Protein AF-A0AA35RTF2-F1 (afdb_monomer_lite)

Sequence (142 aa):
MVVLLLAVLAVVCRCLLIWLGSGDWLAKRVEISTPVNSWTRVQEGIALVSSNYSPYSGDVFHEQALVLTVFQWLTSLGEWAVGAFFISVDVVIAVCLAGIADLHMKDQVRLYYHMDCELHPPLTKLSVEETDQGEEELWKRK

Secondary structure (DSSP, 8-state):
-HHHHHHHHHHHHHHHHHHTTHHHHHHT-TTTS-TTT-HHHHHHHHHHHHTT--TTSSTT--S-HHHHHHHHHHHHT-HHHHHHHHHHHHHHHHHHHHHHHHHHHHHHHHHHHHHHHHHS--HHHHHHHHHHHHHHHHHHT-

Structure (mmCIF, N/CA/C/O backbone):
data_AF-A0AA35RTF2-F1
#
_entry.id   AF-A0AA35RTF2-F1
#
loop_
_atom_site.group_PDB
_atom_site.id
_atom_site.type_symbol
_atom_site.label_atom_id
_atom_site.label_alt_id
_atom_site.label_comp_id
_atom_site.label_asym_id
_atom_site.label_entity_id
_atom_site.label_seq_id
_atom_site.pdbx_PDB_ins_code
_atom_site.Cartn_x
_atom_site.Cartn_y
_atom_site.Cartn_z
_atom_site.occupancy
_atom_site.B_iso_or_equiv
_atom_site.auth_seq_id
_atom_site.auth_comp_id
_atom_site.auth_asym_id
_atom_site.auth_atom_id
_atom_site.pdbx_PDB_model_num
ATOM 1 N N . MET A 1 1 ? 17.149 -2.656 -12.039 1.00 80.38 1 MET A N 1
ATOM 2 C CA . MET A 1 1 ? 18.066 -2.484 -10.887 1.00 80.38 1 MET A CA 1
ATOM 3 C C . MET A 1 1 ? 17.645 -1.325 -9.984 1.00 80.38 1 MET A C 1
ATOM 5 O O . MET A 1 1 ? 17.462 -1.559 -8.801 1.00 80.38 1 MET A O 1
ATOM 9 N N . VAL A 1 2 ? 17.405 -0.119 -10.520 1.00 87.31 2 VAL A N 1
ATOM 10 C CA . VAL A 1 2 ? 16.976 1.055 -9.724 1.00 87.31 2 VAL A CA 1
ATOM 11 C C . VAL A 1 2 ? 15.649 0.830 -8.986 1.00 87.31 2 VAL A C 1
ATOM 13 O O . VAL A 1 2 ? 15.584 1.053 -7.785 1.00 87.31 2 VAL A O 1
ATOM 16 N N . VAL A 1 3 ? 14.621 0.303 -9.663 1.00 85.94 3 VAL A N 1
ATOM 17 C CA . VAL A 1 3 ? 13.304 0.033 -9.045 1.00 85.94 3 VAL A CA 1
ATOM 18 C C . VAL A 1 3 ? 13.410 -0.921 -7.851 1.00 85.94 3 VAL A C 1
ATOM 20 O O . VAL A 1 3 ? 12.802 -0.681 -6.817 1.00 85.94 3 VAL A O 1
ATOM 23 N N . LEU A 1 4 ? 14.238 -1.965 -7.958 1.00 87.56 4 LEU A N 1
ATOM 24 C CA . LEU A 1 4 ? 14.464 -2.912 -6.861 1.00 87.56 4 LEU A CA 1
ATOM 25 C C . LEU A 1 4 ? 15.159 -2.245 -5.669 1.00 87.56 4 LEU A C 1
ATOM 27 O O . LEU A 1 4 ? 14.787 -2.502 -4.530 1.00 87.56 4 LEU A O 1
ATOM 31 N N . LEU A 1 5 ? 16.130 -1.364 -5.922 1.00 90.94 5 LEU A N 1
ATOM 32 C CA . LEU A 1 5 ? 16.814 -0.618 -4.865 1.00 90.94 5 LEU A CA 1
ATOM 33 C C . LEU A 1 5 ? 15.859 0.344 -4.142 1.00 90.94 5 LEU A C 1
ATOM 35 O O . LEU A 1 5 ? 15.877 0.407 -2.915 1.00 90.94 5 LEU A O 1
ATOM 39 N N . LEU A 1 6 ? 14.990 1.038 -4.882 1.00 91.25 6 LEU A N 1
ATOM 40 C CA . LEU A 1 6 ? 13.958 1.902 -4.300 1.00 91.25 6 LEU A CA 1
ATOM 41 C C . LEU A 1 6 ? 12.920 1.100 -3.509 1.00 91.25 6 LEU A C 1
ATOM 43 O O . LEU A 1 6 ? 12.535 1.520 -2.422 1.00 91.25 6 LEU A O 1
ATOM 47 N N . ALA A 1 7 ? 12.511 -0.067 -4.011 1.00 90.62 7 ALA A N 1
ATOM 48 C CA . ALA A 1 7 ? 11.595 -0.953 -3.300 1.00 90.62 7 ALA A CA 1
ATOM 49 C C . ALA A 1 7 ? 12.207 -1.452 -1.982 1.00 90.62 7 ALA A C 1
ATOM 51 O O . ALA A 1 7 ? 11.557 -1.390 -0.943 1.00 90.62 7 ALA A O 1
ATOM 52 N N . VAL A 1 8 ? 13.477 -1.874 -1.992 1.00 93.19 8 VAL A N 1
ATOM 53 C CA . VAL A 1 8 ? 14.192 -2.284 -0.771 1.00 93.19 8 VAL A CA 1
ATOM 54 C C . VAL A 1 8 ? 14.289 -1.121 0.214 1.00 93.19 8 VAL A C 1
ATOM 56 O O . VAL A 1 8 ? 13.985 -1.298 1.392 1.00 93.19 8 VAL A O 1
ATOM 59 N N . LEU A 1 9 ? 14.655 0.074 -0.255 1.00 94.38 9 LEU A N 1
ATOM 60 C CA . LEU A 1 9 ? 14.711 1.269 0.586 1.00 94.38 9 LEU A CA 1
ATOM 61 C C . LEU A 1 9 ? 13.344 1.578 1.216 1.00 94.38 9 LEU A C 1
ATOM 63 O O . LEU A 1 9 ? 13.272 1.819 2.418 1.00 94.38 9 LEU A O 1
ATOM 67 N N . ALA A 1 10 ? 12.262 1.516 0.437 1.00 91.56 10 ALA A N 1
ATOM 68 C CA . ALA A 1 10 ? 10.905 1.749 0.923 1.00 91.56 10 ALA A CA 1
ATOM 69 C C . ALA A 1 10 ? 10.492 0.731 1.999 1.00 91.56 10 ALA A C 1
ATOM 71 O O . ALA A 1 10 ? 9.957 1.123 3.038 1.00 91.56 10 ALA A O 1
ATOM 72 N N . VAL A 1 11 ? 10.801 -0.555 1.795 1.00 94.62 11 VAL A N 1
ATOM 73 C CA . VAL A 1 11 ? 10.559 -1.616 2.787 1.00 94.62 11 VAL A CA 1
ATOM 74 C C . VAL A 1 11 ? 11.331 -1.335 4.074 1.00 94.62 11 VAL A C 1
ATOM 76 O O . VAL A 1 11 ? 10.749 -1.383 5.155 1.00 94.62 11 VAL A O 1
ATOM 79 N N . VAL A 1 12 ? 12.615 -0.979 3.979 1.00 95.31 12 VAL A N 1
ATOM 80 C CA . VAL A 1 12 ? 13.436 -0.638 5.151 1.00 95.31 12 VAL A CA 1
ATOM 81 C C . VAL A 1 12 ? 12.855 0.568 5.892 1.00 95.31 12 VAL A C 1
ATOM 83 O O . VAL A 1 12 ? 12.680 0.504 7.108 1.00 95.31 12 VAL A O 1
ATOM 86 N N . CYS A 1 13 ? 12.489 1.638 5.183 1.00 93.94 13 CYS A N 1
ATOM 87 C CA . CYS A 1 13 ? 11.848 2.808 5.781 1.00 93.94 13 CYS A CA 1
ATOM 88 C C . CYS A 1 13 ? 10.534 2.448 6.491 1.00 93.94 13 CYS A C 1
ATOM 90 O O . CYS A 1 13 ? 10.319 2.885 7.622 1.00 93.94 13 CYS A O 1
ATOM 92 N N . ARG A 1 14 ? 9.676 1.621 5.880 1.00 91.88 14 ARG A N 1
ATOM 93 C CA . ARG A 1 14 ? 8.433 1.144 6.508 1.00 91.88 14 ARG A CA 1
ATOM 94 C C . ARG A 1 14 ? 8.700 0.320 7.764 1.00 91.88 14 ARG A C 1
ATOM 96 O O . ARG A 1 14 ? 8.074 0.581 8.788 1.00 91.88 14 ARG A O 1
ATOM 103 N N . CYS A 1 15 ? 9.644 -0.617 7.717 1.00 92.69 15 CYS A N 1
ATOM 104 C CA . CYS A 1 15 ? 10.034 -1.408 8.883 1.00 92.69 15 CYS A CA 1
ATOM 105 C C . CYS A 1 15 ? 10.538 -0.520 10.030 1.00 92.69 15 CYS A C 1
ATOM 107 O O . CYS A 1 15 ? 10.141 -0.721 11.175 1.00 92.69 15 CYS A O 1
ATOM 109 N N . LEU A 1 16 ? 11.359 0.493 9.727 1.00 93.88 16 LEU A N 1
ATOM 110 C CA . LEU A 1 16 ? 11.847 1.453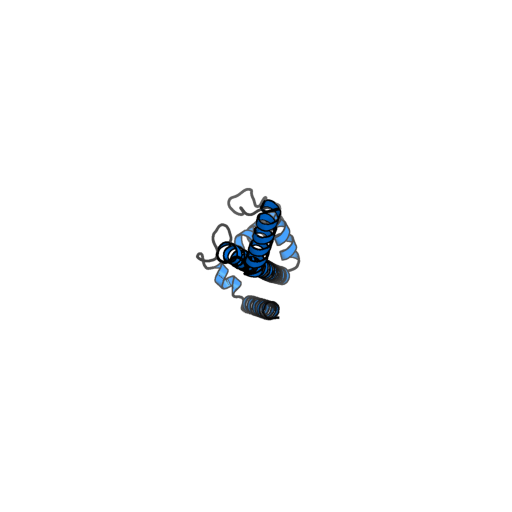 10.720 1.00 93.88 16 LEU A CA 1
ATOM 111 C C . LEU A 1 16 ? 10.706 2.262 11.348 1.00 93.88 16 LEU A C 1
ATOM 113 O O . LEU A 1 16 ? 10.673 2.424 12.564 1.00 93.88 16 LEU A O 1
ATOM 117 N N . LEU A 1 17 ? 9.748 2.736 10.547 1.00 90.94 17 LEU A N 1
ATOM 118 C CA . LEU A 1 17 ? 8.589 3.478 11.052 1.00 90.94 17 LEU A CA 1
ATOM 119 C C . LEU A 1 17 ? 7.716 2.631 11.986 1.00 90.94 17 LEU A C 1
ATOM 121 O O . LEU A 1 17 ? 7.279 3.131 13.027 1.00 90.94 17 LEU A O 1
ATOM 125 N N . ILE A 1 18 ? 7.486 1.363 11.633 1.00 89.12 18 ILE A N 1
ATOM 126 C CA . ILE A 1 18 ? 6.740 0.415 12.472 1.00 89.12 18 ILE A CA 1
ATOM 127 C C . ILE A 1 18 ? 7.494 0.173 13.780 1.00 89.12 18 ILE A C 1
ATOM 129 O O . ILE A 1 18 ? 6.902 0.266 14.852 1.00 89.12 18 ILE A O 1
ATOM 133 N N . TRP A 1 19 ? 8.805 -0.067 13.707 1.00 89.56 19 TRP A N 1
ATOM 134 C CA . TRP A 1 19 ? 9.637 -0.308 14.886 1.00 89.56 19 TRP A CA 1
ATOM 135 C C . TRP A 1 19 ? 9.672 0.887 15.849 1.00 89.56 19 TRP A C 1
ATOM 137 O O . TRP A 1 19 ? 9.671 0.706 17.062 1.00 89.56 19 TRP A O 1
ATOM 147 N N . LEU A 1 20 ? 9.634 2.112 15.319 1.00 90.94 20 LEU A N 1
ATOM 148 C CA . LEU A 1 20 ? 9.565 3.343 16.111 1.00 90.94 20 LEU A CA 1
ATOM 149 C C . LEU A 1 20 ? 8.188 3.596 16.756 1.00 90.94 20 LEU A C 1
ATOM 151 O O . LEU A 1 20 ? 8.039 4.583 17.473 1.00 90.94 20 LEU A O 1
ATOM 155 N N . GLY A 1 21 ? 7.171 2.768 16.490 1.00 86.25 21 GLY A N 1
ATOM 156 C CA . GLY A 1 21 ? 5.823 2.954 17.043 1.00 86.25 21 GLY A CA 1
ATOM 157 C C . GLY A 1 21 ? 5.116 4.209 16.520 1.00 86.25 21 GLY A C 1
ATOM 158 O O . GLY A 1 21 ? 4.209 4.740 17.158 1.00 86.25 21 GLY A O 1
ATOM 159 N N . SER A 1 22 ? 5.525 4.714 15.351 1.00 83.19 22 SER A N 1
ATOM 160 C CA . SER A 1 22 ? 4.980 5.958 14.789 1.00 83.19 22 SER A CA 1
ATOM 161 C C . SER A 1 22 ? 3.478 5.874 14.472 1.00 83.19 22 SER A C 1
ATOM 163 O O . SER A 1 22 ? 2.788 6.892 14.520 1.00 83.19 22 SER A O 1
ATOM 165 N N . GLY A 1 23 ? 2.943 4.669 14.241 1.00 84.06 23 GLY A N 1
ATOM 166 C CA . GLY A 1 23 ? 1.517 4.432 13.991 1.00 84.06 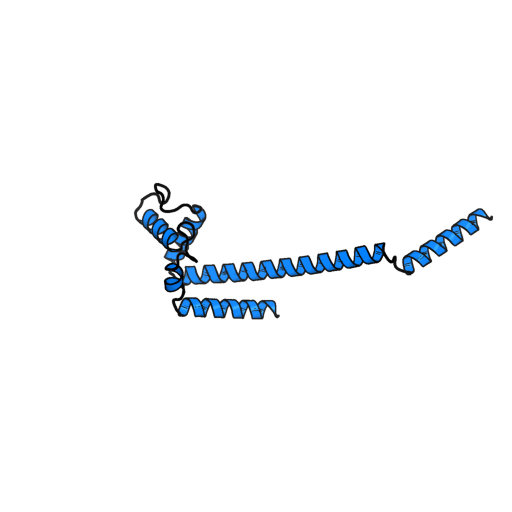23 GLY A CA 1
ATOM 167 C C . GLY A 1 23 ? 0.599 4.981 15.088 1.00 84.06 23 GLY A C 1
ATOM 168 O O . GLY A 1 23 ? -0.349 5.700 14.778 1.00 84.06 23 GLY A O 1
ATOM 169 N N . ASP A 1 24 ? 0.923 4.749 16.361 1.00 84.75 24 ASP A N 1
ATOM 170 C CA . ASP A 1 24 ? 0.106 5.205 17.497 1.00 84.75 24 ASP A CA 1
ATOM 171 C C . ASP A 1 24 ? 0.075 6.728 17.631 1.00 84.75 24 ASP A C 1
ATOM 173 O O . ASP A 1 24 ? -0.907 7.317 18.096 1.00 84.75 24 ASP A O 1
ATOM 177 N N . TRP A 1 25 ? 1.167 7.385 17.239 1.00 85.56 25 TRP A N 1
ATOM 178 C CA . TRP A 1 25 ? 1.241 8.839 17.227 1.00 85.56 25 TRP A CA 1
ATOM 179 C C . TRP A 1 25 ? 0.423 9.424 16.071 1.00 85.56 25 TRP A C 1
ATOM 181 O O . TRP A 1 25 ? -0.322 10.384 16.281 1.00 85.56 25 TRP A O 1
ATOM 191 N N . LEU A 1 26 ? 0.509 8.824 14.876 1.00 84.44 26 LEU A N 1
ATOM 192 C CA . LEU A 1 26 ? -0.260 9.246 13.701 1.00 84.44 26 LEU A CA 1
ATOM 193 C C . LEU A 1 26 ? -1.766 9.012 13.888 1.00 84.44 26 LEU A C 1
ATOM 195 O O . LEU A 1 26 ? -2.562 9.872 13.519 1.00 84.44 26 LEU A O 1
ATOM 199 N N . ALA A 1 27 ? -2.165 7.899 14.509 1.00 85.06 27 ALA A N 1
ATOM 200 C CA . ALA A 1 27 ? -3.571 7.540 14.711 1.00 85.06 27 ALA A CA 1
ATOM 201 C C . ALA A 1 27 ? -4.351 8.572 15.546 1.00 85.06 27 ALA A C 1
ATOM 203 O O . ALA A 1 27 ? -5.558 8.725 15.375 1.00 85.06 27 ALA A O 1
ATOM 204 N N . LYS A 1 28 ? -3.660 9.322 16.415 1.00 85.75 28 LYS A N 1
ATOM 205 C CA . LYS A 1 28 ? -4.248 10.374 17.265 1.00 85.75 28 LYS A CA 1
ATOM 206 C C . LYS A 1 28 ? -4.460 11.703 16.531 1.00 85.75 28 LYS A C 1
ATOM 208 O O . LYS A 1 28 ? -5.021 12.634 17.109 1.00 85.75 28 LYS A O 1
ATOM 213 N N . ARG A 1 29 ? -3.985 11.839 15.288 1.00 87.31 29 ARG A N 1
ATOM 214 C CA . ARG A 1 29 ? -4.114 13.065 14.490 1.00 87.31 29 ARG A CA 1
ATOM 215 C C . ARG A 1 29 ? -5.327 12.974 13.574 1.00 87.31 29 ARG A C 1
ATOM 217 O O . ARG A 1 29 ? -5.336 12.196 12.627 1.00 87.31 29 ARG A O 1
ATOM 224 N N . VAL A 1 30 ? -6.311 13.836 13.819 1.00 83.62 30 VAL A N 1
ATOM 225 C CA . VAL A 1 30 ? -7.550 13.923 13.022 1.00 83.62 30 VAL A CA 1
ATOM 226 C C . VAL A 1 30 ? -7.315 14.326 11.561 1.00 83.62 30 VAL A C 1
ATOM 228 O O . VAL A 1 30 ? -8.144 14.038 10.708 1.00 83.62 30 VAL A O 1
ATOM 231 N N . GLU A 1 31 ? -6.174 14.956 11.260 1.00 86.38 31 GLU A N 1
ATOM 232 C CA . GLU A 1 31 ? -5.747 15.296 9.892 1.00 86.38 31 GLU A CA 1
ATOM 233 C C . GLU A 1 31 ? -5.402 14.056 9.053 1.00 86.38 31 GLU A C 1
ATOM 235 O O . GLU A 1 31 ? -5.484 14.093 7.829 1.00 86.38 31 GLU A O 1
ATOM 240 N N . ILE A 1 32 ? -5.003 12.965 9.712 1.00 79.62 32 ILE A N 1
ATOM 241 C CA . ILE A 1 32 ? -4.517 11.735 9.072 1.00 79.62 32 ILE A CA 1
ATOM 242 C C . ILE A 1 32 ? -5.538 10.605 9.250 1.00 79.62 32 ILE A C 1
ATOM 244 O O . ILE A 1 32 ? -5.771 9.814 8.340 1.00 79.62 32 ILE A O 1
ATOM 248 N N . SER A 1 33 ? -6.162 10.539 10.425 1.00 82.12 33 SER A N 1
ATOM 249 C CA . SER A 1 33 ? -7.124 9.517 10.817 1.00 82.12 33 SER A CA 1
ATOM 250 C C . SER A 1 33 ? -8.519 10.136 10.874 1.00 82.12 33 SER A C 1
ATOM 252 O O . SER A 1 33 ? -8.886 10.793 11.850 1.00 82.12 33 SER A O 1
ATOM 254 N N . THR A 1 34 ? -9.288 9.974 9.797 1.00 81.56 34 THR A N 1
ATOM 255 C CA . THR A 1 34 ? -10.669 10.465 9.739 1.00 81.56 34 THR A CA 1
ATOM 256 C C . THR A 1 34 ? -11.632 9.457 10.371 1.00 81.56 34 THR A C 1
ATOM 258 O O . THR A 1 34 ? -11.320 8.266 10.443 1.00 81.56 34 THR A O 1
ATOM 261 N N . PRO A 1 35 ? -12.840 9.887 10.787 1.00 70.25 35 PRO A N 1
ATOM 262 C CA . PRO A 1 35 ? -13.834 8.983 11.368 1.00 70.25 35 PRO A CA 1
ATOM 263 C C . PRO A 1 35 ? -14.206 7.792 10.480 1.00 70.25 35 PRO A C 1
ATOM 265 O O . PRO A 1 35 ? -14.665 6.787 11.013 1.00 70.25 35 PRO A O 1
ATOM 268 N N . VAL A 1 36 ? -14.004 7.911 9.163 1.00 73.81 36 VAL A N 1
ATOM 269 C CA . VAL A 1 36 ? -14.359 6.891 8.168 1.00 73.81 36 VAL A CA 1
ATOM 270 C C . VAL A 1 36 ? -13.201 5.920 7.917 1.00 73.81 36 VAL A C 1
ATOM 272 O O . VAL A 1 36 ? -13.422 4.721 7.941 1.00 73.81 36 VAL A O 1
ATOM 275 N N . ASN A 1 37 ? -11.961 6.411 7.782 1.00 79.62 37 ASN A N 1
ATOM 276 C CA . ASN A 1 37 ? -10.809 5.599 7.346 1.00 79.62 37 ASN A CA 1
ATOM 277 C C . ASN A 1 37 ? -9.789 5.293 8.471 1.00 79.62 37 ASN A C 1
ATOM 279 O O . ASN A 1 37 ? -8.617 5.015 8.216 1.00 79.62 37 ASN A O 1
ATOM 283 N N . SER A 1 38 ? -10.178 5.417 9.741 1.00 86.25 38 SER A N 1
ATOM 284 C CA . SER A 1 38 ? -9.247 5.193 10.857 1.00 86.25 38 SER A CA 1
ATOM 285 C C . SER A 1 38 ? -9.019 3.708 11.155 1.00 86.25 38 SER A C 1
ATOM 287 O O . SER A 1 38 ? -9.950 2.903 11.172 1.00 86.25 38 SER A O 1
ATOM 289 N N . TRP A 1 39 ? -7.779 3.350 11.502 1.00 86.69 39 TRP A N 1
ATOM 290 C CA . TRP A 1 39 ? -7.438 1.996 11.963 1.00 86.69 39 TRP A CA 1
ATOM 291 C C . TRP A 1 39 ? -8.232 1.582 13.214 1.00 86.69 39 TRP A C 1
ATOM 293 O O . TRP A 1 39 ? -8.642 0.431 13.347 1.00 86.69 39 TRP A O 1
ATOM 303 N N . THR A 1 40 ? -8.525 2.538 14.098 1.00 87.06 40 THR A N 1
ATOM 304 C CA . THR A 1 40 ? -9.334 2.317 15.304 1.00 87.06 40 THR A CA 1
ATOM 305 C C . THR A 1 40 ? -10.728 1.788 14.972 1.00 87.06 40 THR A C 1
ATOM 307 O O . THR A 1 40 ? -11.202 0.884 15.649 1.00 87.06 40 THR A O 1
ATOM 310 N N . ARG A 1 41 ? -11.358 2.257 13.888 1.00 88.25 41 ARG A N 1
ATOM 311 C CA . ARG A 1 41 ? -12.681 1.767 13.461 1.00 88.25 41 ARG A CA 1
ATOM 312 C C . ARG A 1 41 ? -12.633 0.318 12.994 1.00 88.25 41 ARG A C 1
ATOM 314 O O . ARG A 1 41 ? -13.544 -0.446 13.293 1.00 88.25 41 ARG A O 1
ATOM 321 N N . VAL A 1 42 ? -11.555 -0.088 12.321 1.00 89.31 42 VAL A N 1
ATOM 322 C CA . VAL A 1 42 ? -11.327 -1.497 11.958 1.00 89.31 42 VAL A CA 1
ATOM 323 C C . VAL A 1 42 ? -11.192 -2.355 13.218 1.00 89.31 42 VAL A C 1
ATOM 325 O O . VAL A 1 42 ? -11.826 -3.404 13.310 1.00 89.31 42 VAL A O 1
ATOM 328 N N . GLN A 1 43 ? -10.433 -1.897 14.218 1.00 89.69 43 GLN A N 1
ATOM 329 C CA . GLN A 1 43 ? -10.293 -2.605 15.496 1.00 89.69 43 GLN A CA 1
ATOM 330 C C . GLN A 1 43 ? -11.622 -2.700 16.263 1.00 89.69 43 GLN A C 1
ATOM 332 O O . GLN A 1 43 ? -11.956 -3.770 16.770 1.00 89.69 43 GLN A O 1
ATOM 337 N N . GLU A 1 44 ? -12.406 -1.621 16.306 1.00 89.31 44 GLU A N 1
ATOM 338 C CA . GLU A 1 44 ? -13.751 -1.601 16.894 1.00 89.31 44 GLU A CA 1
ATOM 339 C C . GLU A 1 44 ? -14.701 -2.561 16.162 1.00 89.31 44 GLU A C 1
ATOM 341 O O . GLU A 1 44 ? -15.397 -3.350 16.801 1.00 89.31 44 GLU A O 1
ATOM 346 N N . GLY A 1 45 ? -14.687 -2.557 14.826 1.00 90.50 45 GLY A N 1
ATOM 347 C CA . GLY A 1 45 ? -15.474 -3.475 14.007 1.00 90.50 45 GLY A CA 1
ATOM 348 C C . GLY A 1 45 ? -15.134 -4.939 14.292 1.00 90.50 45 GLY A C 1
ATOM 349 O O . GLY A 1 45 ? -16.036 -5.750 14.501 1.00 90.50 45 GLY A O 1
ATOM 350 N N . ILE A 1 46 ? -13.843 -5.278 14.380 1.00 90.81 46 ILE A N 1
ATOM 351 C CA . ILE A 1 46 ? -13.380 -6.632 14.731 1.00 90.81 46 ILE A CA 1
ATOM 352 C C . ILE A 1 46 ? -13.831 -7.015 16.150 1.00 90.81 46 ILE A C 1
ATOM 354 O O . ILE A 1 46 ? -14.275 -8.144 16.364 1.00 90.81 46 ILE A O 1
ATOM 358 N N . ALA A 1 47 ? -13.765 -6.085 17.108 1.00 90.62 47 ALA A N 1
ATOM 359 C CA . ALA A 1 47 ? -14.217 -6.306 18.482 1.00 90.62 47 ALA A CA 1
ATOM 360 C C . ALA A 1 47 ? -15.737 -6.547 18.583 1.00 90.62 47 ALA A C 1
ATOM 362 O O . ALA A 1 47 ? -16.194 -7.329 19.421 1.00 90.62 47 ALA A O 1
ATOM 363 N N . LEU A 1 48 ? -16.534 -5.917 17.714 1.00 91.31 48 LEU A N 1
ATOM 364 C CA . LEU A 1 48 ? -17.973 -6.174 17.627 1.00 91.31 48 LEU A CA 1
ATOM 365 C C . LEU A 1 48 ? -18.262 -7.562 17.051 1.00 91.31 48 LEU A C 1
ATOM 367 O O . LEU A 1 48 ? -19.056 -8.298 17.643 1.00 91.31 48 LEU A O 1
ATOM 371 N N . VAL A 1 49 ? -17.567 -7.955 15.973 1.00 90.62 49 VAL A N 1
ATOM 372 C CA . VAL A 1 49 ? -17.684 -9.313 15.408 1.00 90.62 49 VAL A CA 1
ATOM 373 C C . VAL A 1 49 ? -17.329 -10.366 16.453 1.00 90.62 49 VAL A C 1
ATOM 375 O O . VAL A 1 49 ? -18.061 -11.342 16.612 1.00 90.62 49 VAL A O 1
ATOM 378 N N . SER A 1 50 ? -16.230 -10.181 17.192 1.00 88.94 50 SER A N 1
ATOM 379 C CA . SER A 1 50 ? -15.803 -11.144 18.215 1.00 88.94 50 SER A CA 1
ATOM 380 C C . SER A 1 50 ? -16.780 -11.242 19.390 1.00 88.94 50 SER A C 1
ATOM 382 O O . SER A 1 50 ? -16.892 -12.298 20.009 1.00 88.94 50 SER A O 1
ATOM 384 N N . SER A 1 51 ? -17.539 -10.178 19.648 1.00 90.50 51 SER A N 1
ATOM 385 C CA . SER A 1 51 ? -18.597 -10.128 20.660 1.00 90.50 51 SER A CA 1
ATOM 386 C C . SER A 1 51 ? -19.965 -10.593 20.137 1.00 90.50 51 SER A C 1
ATOM 388 O O . SER A 1 51 ? -20.963 -10.470 20.845 1.00 90.50 51 SER A O 1
ATOM 390 N N . ASN A 1 52 ? -20.025 -11.141 18.917 1.00 89.31 52 ASN A N 1
ATOM 391 C CA . ASN A 1 52 ? -21.239 -11.622 18.252 1.00 89.31 52 ASN A CA 1
ATOM 392 C C . ASN A 1 52 ? -22.300 -10.527 18.004 1.00 89.31 52 ASN A C 1
ATOM 394 O O . ASN A 1 52 ? -23.495 -10.813 17.898 1.00 89.31 52 ASN A O 1
ATOM 398 N N . TYR A 1 53 ? -21.858 -9.270 17.901 1.00 90.06 53 TYR A N 1
ATOM 399 C CA . TYR A 1 53 ? -22.679 -8.140 17.478 1.00 90.06 53 TYR A CA 1
ATOM 400 C C . TYR A 1 53 ? -22.394 -7.799 16.016 1.00 90.06 53 TYR A C 1
ATOM 402 O O . TYR A 1 53 ? -21.287 -7.981 15.513 1.00 90.06 53 TYR A O 1
ATOM 410 N N . SER A 1 54 ? -23.400 -7.270 15.323 1.00 87.62 54 SER A N 1
ATOM 411 C CA . SER A 1 54 ? -23.231 -6.803 13.948 1.00 87.62 54 SER A CA 1
ATOM 412 C C . SER A 1 54 ? -22.431 -5.488 13.923 1.00 87.62 54 SER A C 1
ATOM 414 O O . SER A 1 54 ? -22.904 -4.492 14.478 1.00 87.62 54 SER A O 1
ATOM 416 N N . PRO A 1 55 ? -21.271 -5.435 13.239 1.00 86.25 55 PRO A N 1
ATOM 417 C CA . PRO A 1 55 ? -20.456 -4.217 13.103 1.00 86.25 55 PRO A CA 1
ATOM 418 C C . PRO A 1 55 ? -21.167 -3.102 12.332 1.00 86.25 55 PRO A C 1
ATOM 420 O O . PRO A 1 55 ? -20.860 -1.928 12.507 1.00 86.25 55 PRO A O 1
ATOM 423 N N . TYR A 1 56 ? -22.128 -3.491 11.491 1.00 86.75 56 TYR A N 1
ATOM 424 C CA . TYR A 1 56 ? -22.881 -2.625 10.584 1.00 86.75 56 TYR A CA 1
ATOM 425 C C . TYR A 1 56 ? -24.205 -2.139 11.167 1.00 86.75 56 TYR A C 1
ATOM 427 O O . TYR A 1 56 ? -24.889 -1.317 10.566 1.00 86.75 56 TYR A O 1
ATOM 435 N N . SER A 1 57 ? -24.613 -2.669 12.321 1.00 80.12 57 SER A N 1
ATOM 436 C CA . SER A 1 57 ? -25.894 -2.318 12.943 1.00 80.12 57 SER A CA 1
ATOM 437 C C . SER A 1 57 ? -25.861 -0.980 13.697 1.00 80.12 57 SER A C 1
ATOM 439 O O . SER A 1 57 ? -26.829 -0.646 14.374 1.00 80.12 57 SER A O 1
ATOM 441 N N . GLY A 1 58 ? -24.785 -0.201 13.556 1.00 75.00 58 GLY A N 1
ATOM 442 C CA . GLY A 1 58 ? -24.635 1.156 14.080 1.00 75.00 58 GLY A CA 1
ATOM 443 C C . GLY A 1 58 ? -23.680 1.992 13.219 1.00 75.00 58 GLY A C 1
ATOM 444 O O . GLY A 1 58 ? -23.167 1.516 12.214 1.00 75.00 58 GLY A O 1
ATOM 445 N N . ASP A 1 59 ? -23.400 3.228 13.635 1.00 76.69 59 ASP A N 1
ATOM 446 C CA . ASP A 1 59 ? -22.513 4.180 12.931 1.00 76.69 59 ASP A CA 1
ATOM 447 C C . ASP A 1 59 ? -21.007 3.901 13.161 1.00 76.69 59 ASP A C 1
ATOM 449 O O . ASP A 1 59 ? -20.169 4.797 13.103 1.00 76.69 59 ASP A O 1
ATOM 453 N N . VAL A 1 60 ? -20.658 2.658 13.514 1.00 77.81 60 VAL A N 1
ATOM 454 C CA . VAL A 1 60 ? -19.313 2.286 13.988 1.00 77.81 60 VAL A CA 1
ATOM 455 C C . VAL A 1 60 ? -18.406 1.841 12.844 1.00 77.81 60 VAL A C 1
ATOM 457 O O . VAL A 1 60 ? -17.224 2.173 12.849 1.00 77.81 60 VAL A O 1
ATOM 460 N N . PHE A 1 61 ? -18.925 1.103 11.860 1.00 82.25 61 PHE A N 1
ATOM 461 C CA . PHE A 1 61 ? -18.113 0.569 10.768 1.00 82.25 61 PHE A CA 1
ATOM 462 C C . PHE A 1 61 ? -18.847 0.651 9.427 1.00 82.25 61 PHE A C 1
ATOM 464 O O . PHE A 1 61 ? -19.887 0.023 9.242 1.00 82.25 61 PHE A O 1
ATOM 471 N N . HIS A 1 62 ? -18.273 1.404 8.483 1.00 84.50 62 HIS A N 1
ATOM 472 C CA . HIS A 1 62 ? -18.857 1.668 7.155 1.00 84.50 62 HIS A CA 1
ATOM 473 C C . HIS A 1 62 ? -18.022 1.131 5.988 1.00 84.50 62 HIS A C 1
ATOM 475 O O . HIS A 1 62 ? -18.374 1.338 4.829 1.00 84.50 62 HIS A O 1
ATOM 481 N N . GLU A 1 63 ? -16.923 0.433 6.275 1.00 84.81 63 GLU A N 1
ATOM 482 C CA . GLU A 1 63 ? -16.061 -0.151 5.246 1.00 84.81 63 GLU A CA 1
ATOM 483 C C . GLU A 1 63 ? -16.587 -1.518 4.769 1.00 84.81 63 GLU A C 1
ATOM 485 O O . GLU A 1 63 ? -17.447 -2.155 5.392 1.00 84.81 63 GLU A O 1
ATOM 490 N N . GLN A 1 64 ? -16.071 -2.001 3.639 1.00 89.00 64 GLN A N 1
ATOM 491 C CA . GLN A 1 64 ? -16.575 -3.212 2.986 1.00 89.00 64 GLN A CA 1
ATOM 492 C C . GLN A 1 64 ? -16.389 -4.463 3.865 1.00 89.00 64 GLN A C 1
ATOM 494 O O . GLN A 1 64 ? -15.337 -4.677 4.465 1.00 89.00 64 GLN A O 1
ATOM 499 N N . ALA A 1 65 ? -17.377 -5.364 3.865 1.00 87.25 65 ALA A N 1
ATOM 500 C CA . ALA A 1 65 ? -17.350 -6.598 4.668 1.00 87.25 65 ALA A CA 1
ATOM 501 C C . ALA A 1 65 ? -16.136 -7.494 4.400 1.00 87.25 65 ALA A C 1
ATOM 503 O O . ALA A 1 65 ? -15.588 -8.088 5.326 1.00 87.25 65 ALA A O 1
ATOM 504 N N . LEU A 1 66 ? -15.659 -7.531 3.153 1.00 89.00 66 LEU A N 1
ATOM 505 C CA . LEU A 1 66 ? -14.444 -8.262 2.789 1.00 89.00 66 LEU A CA 1
ATOM 506 C C . LEU A 1 66 ? -13.206 -7.730 3.517 1.00 89.00 66 LEU A C 1
ATOM 508 O O . LEU A 1 66 ? -12.386 -8.519 3.981 1.00 89.00 66 LEU A O 1
ATOM 512 N N . VAL A 1 67 ? -13.090 -6.407 3.647 1.00 88.56 67 VAL A N 1
ATOM 513 C CA . VAL A 1 67 ? -11.975 -5.756 4.344 1.00 88.56 67 VAL A CA 1
ATOM 514 C C . VAL A 1 67 ? -11.971 -6.185 5.807 1.00 88.56 67 VAL A C 1
ATOM 516 O O . VAL A 1 67 ? -10.937 -6.605 6.323 1.00 88.56 67 VAL A O 1
ATOM 519 N N . LEU A 1 68 ? -13.142 -6.188 6.448 1.00 90.06 68 LEU A N 1
ATOM 520 C CA . LEU A 1 68 ? -13.280 -6.625 7.833 1.00 90.06 68 LEU A CA 1
ATOM 521 C C . LEU A 1 68 ? -12.880 -8.094 8.024 1.00 90.06 68 LEU A C 1
ATOM 523 O O . LEU A 1 68 ? -12.127 -8.401 8.942 1.00 90.06 68 LEU A O 1
ATOM 527 N N . THR A 1 69 ? -13.329 -8.996 7.145 1.00 90.69 69 THR A N 1
ATOM 528 C CA . THR A 1 69 ? -12.967 -10.423 7.224 1.00 90.69 69 THR A CA 1
ATOM 529 C C . THR A 1 69 ? -11.463 -10.641 7.049 1.00 90.69 69 THR A C 1
ATOM 531 O O . THR A 1 69 ? -10.856 -11.405 7.800 1.00 90.69 69 THR A O 1
ATOM 534 N N . VAL A 1 70 ? -10.840 -9.946 6.092 1.00 92.19 70 VAL A N 1
ATOM 535 C CA . VAL A 1 70 ? -9.393 -10.033 5.855 1.00 92.19 70 VAL A CA 1
ATOM 536 C C . VAL A 1 70 ? -8.620 -9.527 7.068 1.00 92.19 70 VAL A C 1
ATOM 538 O O . VAL A 1 70 ? -7.728 -10.224 7.545 1.00 92.19 70 VAL A O 1
ATOM 541 N N . PHE A 1 71 ? -8.968 -8.357 7.609 1.00 92.06 71 PHE A N 1
ATOM 542 C CA . PHE A 1 71 ? -8.265 -7.807 8.768 1.00 92.06 71 PHE A CA 1
ATOM 543 C C . PHE A 1 71 ? -8.553 -8.571 10.061 1.00 92.06 71 PHE A C 1
ATOM 545 O O . PHE A 1 71 ? -7.657 -8.683 10.893 1.00 92.06 71 PHE A O 1
ATOM 552 N N . GLN A 1 72 ? -9.732 -9.167 10.230 1.00 92.44 72 GLN A N 1
ATOM 553 C CA . GLN A 1 72 ? -10.003 -10.081 11.341 1.00 92.44 72 GLN A CA 1
ATOM 554 C C . GLN A 1 72 ? -9.079 -11.303 11.284 1.00 92.44 72 GLN A C 1
ATOM 556 O O . GLN A 1 72 ? -8.470 -11.677 12.286 1.00 92.44 72 GLN A O 1
ATOM 561 N N . TRP A 1 73 ? -8.926 -11.907 10.103 1.00 92.94 73 TRP A N 1
ATOM 562 C CA . TRP A 1 73 ? -7.991 -13.013 9.919 1.00 92.94 73 TRP A CA 1
ATOM 563 C C . TRP A 1 73 ? -6.542 -12.566 10.142 1.00 92.94 73 TRP A C 1
ATOM 565 O O . TRP A 1 73 ? -5.794 -13.214 10.867 1.00 92.94 73 TRP A O 1
ATOM 575 N N . LEU A 1 74 ? -6.154 -11.418 9.598 1.00 94.25 74 LEU A N 1
ATOM 576 C CA . LEU A 1 74 ? -4.792 -10.908 9.690 1.00 94.25 74 LEU A CA 1
ATOM 577 C C . LEU A 1 74 ? -4.396 -10.527 11.123 1.00 94.25 74 LEU A C 1
ATOM 579 O O . LEU A 1 74 ? -3.304 -10.859 11.572 1.00 94.25 74 LEU A O 1
ATOM 583 N N . THR A 1 75 ? -5.302 -9.886 11.864 1.00 92.00 75 THR A N 1
ATOM 584 C CA . THR A 1 75 ? -5.097 -9.561 13.284 1.00 92.00 75 THR A CA 1
ATOM 585 C C . THR A 1 75 ? -5.020 -10.818 14.146 1.00 92.00 75 THR A C 1
ATOM 587 O O . THR A 1 75 ? -4.256 -10.828 15.109 1.00 92.00 75 THR A O 1
ATOM 590 N N . SER A 1 76 ? -5.702 -11.910 13.771 1.00 92.19 76 SER A N 1
ATOM 591 C CA . SER A 1 76 ? -5.572 -13.202 14.464 1.00 92.19 76 SER A CA 1
ATOM 592 C C . SER A 1 76 ? -4.175 -13.831 14.341 1.00 92.19 76 SER A C 1
ATOM 594 O O . SER A 1 76 ? -3.771 -14.594 15.215 1.00 92.19 76 SER A O 1
ATOM 596 N N . LEU A 1 77 ? -3.408 -13.478 13.300 1.00 92.88 77 LEU A N 1
ATOM 597 C CA . LEU A 1 77 ? -2.013 -13.906 13.117 1.00 92.88 77 LEU A CA 1
ATOM 598 C C . LEU A 1 77 ? -1.014 -13.045 13.915 1.00 92.88 77 LEU A C 1
ATOM 600 O O . LEU A 1 77 ? 0.140 -13.440 14.100 1.00 92.88 77 LEU A O 1
ATOM 604 N N . GLY A 1 78 ? -1.456 -11.881 14.400 1.00 91.56 78 GLY A N 1
ATOM 605 C CA . GLY A 1 78 ? -0.675 -10.915 15.172 1.00 91.56 78 GLY A CA 1
ATOM 606 C C . GLY A 1 78 ? -0.405 -9.603 14.427 1.00 91.56 78 GLY A C 1
ATOM 607 O O . GLY A 1 78 ? -0.515 -9.507 13.207 1.00 91.56 78 GLY A O 1
ATOM 608 N N . GLU A 1 79 ? -0.005 -8.567 15.169 1.00 87.25 79 GLU A N 1
ATOM 609 C CA . GLU A 1 79 ? 0.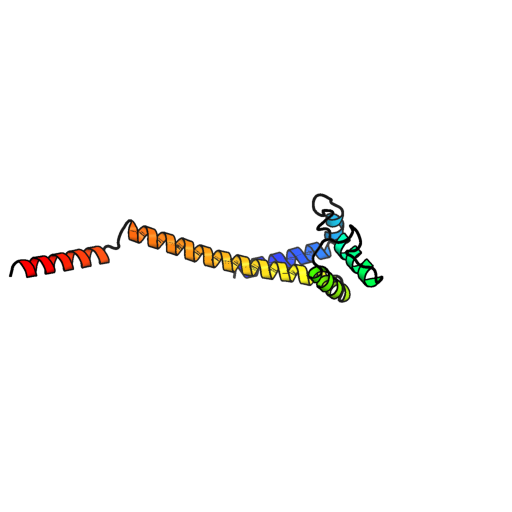227 -7.216 14.624 1.00 87.25 79 GLU A CA 1
ATOM 610 C C . GLU A 1 79 ? 1.337 -7.167 13.562 1.00 87.25 79 GLU A C 1
ATOM 612 O O . GLU A 1 79 ? 1.268 -6.394 12.605 1.00 87.25 79 GLU A O 1
ATOM 617 N N . TRP A 1 80 ? 2.338 -8.044 13.679 1.00 90.12 80 TRP A N 1
ATOM 618 C CA . TRP A 1 80 ? 3.405 -8.178 12.687 1.00 90.12 80 TRP A CA 1
ATOM 619 C C . TRP A 1 80 ? 2.861 -8.583 11.307 1.00 90.12 80 TRP A C 1
ATOM 621 O O . TRP A 1 80 ? 3.389 -8.129 10.292 1.00 90.12 80 TRP A O 1
ATOM 631 N N . ALA A 1 81 ? 1.793 -9.390 11.257 1.00 93.69 81 ALA A N 1
ATOM 632 C CA . ALA A 1 81 ? 1.173 -9.828 10.009 1.00 93.69 81 ALA A CA 1
ATOM 633 C C . ALA A 1 81 ? 0.442 -8.666 9.325 1.00 93.69 81 ALA A C 1
ATOM 635 O O . ALA A 1 81 ? 0.525 -8.514 8.107 1.00 93.69 81 ALA A O 1
ATOM 636 N N . VAL A 1 82 ? -0.194 -7.792 10.114 1.00 91.56 82 VAL A N 1
ATOM 637 C CA . VAL A 1 82 ? -0.793 -6.543 9.626 1.00 91.56 82 VAL A CA 1
ATOM 638 C C . VAL A 1 82 ? 0.273 -5.638 9.008 1.00 91.56 82 VAL A C 1
ATOM 640 O O . VAL A 1 82 ? 0.116 -5.181 7.875 1.00 91.56 82 VAL A O 1
ATOM 643 N N . GLY A 1 83 ? 1.394 -5.434 9.706 1.00 91.56 83 GLY A N 1
ATOM 644 C CA . GLY A 1 83 ? 2.526 -4.667 9.179 1.00 91.56 83 GLY A CA 1
ATOM 645 C C . GLY A 1 83 ? 3.095 -5.264 7.888 1.00 91.56 83 GLY A C 1
ATOM 646 O O . GLY A 1 83 ? 3.288 -4.548 6.905 1.00 91.56 83 GLY A O 1
ATOM 647 N N . ALA A 1 84 ? 3.303 -6.583 7.858 1.00 92.38 84 ALA A N 1
ATOM 648 C CA . ALA A 1 84 ? 3.793 -7.294 6.679 1.00 92.38 84 ALA A CA 1
ATOM 649 C C . ALA A 1 84 ? 2.839 -7.172 5.481 1.00 92.38 84 ALA A C 1
ATOM 651 O O . ALA A 1 84 ? 3.294 -6.968 4.355 1.00 92.38 84 ALA A O 1
ATOM 652 N N . PHE A 1 85 ? 1.526 -7.234 5.712 1.00 94.00 85 PHE A N 1
ATOM 653 C CA . PHE A 1 85 ? 0.520 -7.039 4.672 1.00 94.00 85 PHE A CA 1
ATOM 654 C C . PHE A 1 85 ? 0.610 -5.644 4.052 1.00 94.00 85 PHE A C 1
ATOM 656 O O . PHE A 1 85 ? 0.732 -5.544 2.832 1.00 94.00 85 PHE A O 1
ATOM 663 N N . PHE A 1 86 ? 0.646 -4.579 4.858 1.00 92.12 86 PHE A N 1
ATOM 664 C CA . PHE A 1 86 ? 0.790 -3.216 4.334 1.00 92.12 86 PHE A CA 1
ATOM 665 C C . PHE A 1 86 ? 2.077 -3.040 3.522 1.00 92.12 86 PHE A C 1
ATOM 667 O O . PHE A 1 86 ? 2.041 -2.480 2.429 1.00 92.12 86 PHE A O 1
ATOM 674 N N . ILE A 1 87 ? 3.200 -3.578 4.008 1.00 94.06 87 ILE A N 1
ATOM 675 C CA . ILE A 1 87 ? 4.473 -3.552 3.275 1.00 94.06 87 ILE A CA 1
ATOM 676 C C . ILE A 1 87 ? 4.352 -4.305 1.943 1.00 94.06 87 ILE A C 1
ATOM 678 O O . ILE A 1 87 ? 4.832 -3.826 0.917 1.00 94.06 87 ILE A O 1
ATOM 682 N N . SER A 1 88 ? 3.707 -5.474 1.936 1.00 93.62 88 SER A N 1
ATOM 683 C CA . SER A 1 88 ? 3.526 -6.263 0.715 1.00 93.62 88 SER A CA 1
ATOM 684 C C . SER A 1 88 ? 2.677 -5.527 -0.322 1.00 93.62 88 SER A C 1
ATOM 686 O O . SER A 1 88 ? 3.040 -5.497 -1.497 1.00 93.62 88 SER A O 1
ATOM 688 N N . VAL A 1 89 ? 1.601 -4.867 0.117 1.00 94.00 89 VAL A N 1
ATOM 689 C CA . VAL A 1 89 ? 0.728 -4.065 -0.744 1.00 94.00 89 VAL A CA 1
ATOM 690 C C . VAL A 1 89 ? 1.495 -2.876 -1.321 1.00 94.00 89 VAL A C 1
ATOM 692 O O . VAL A 1 89 ? 1.425 -2.654 -2.527 1.00 94.00 89 VAL A O 1
ATOM 695 N N . ASP A 1 90 ? 2.299 -2.176 -0.516 1.00 92.81 90 ASP A N 1
ATOM 696 C CA . ASP A 1 90 ? 3.152 -1.078 -0.992 1.00 92.81 90 ASP A CA 1
ATOM 697 C C . ASP A 1 90 ? 4.135 -1.549 -2.083 1.00 92.81 90 ASP A C 1
ATOM 699 O O . ASP A 1 90 ? 4.309 -0.875 -3.100 1.00 92.81 90 ASP A O 1
ATOM 703 N N . VAL A 1 91 ? 4.749 -2.728 -1.920 1.00 92.69 91 VAL A N 1
ATOM 704 C CA . VAL A 1 91 ? 5.655 -3.308 -2.929 1.00 92.69 91 VAL A CA 1
ATOM 705 C C . VAL A 1 91 ? 4.903 -3.672 -4.208 1.00 92.69 91 VAL A C 1
ATOM 707 O O . VAL A 1 91 ? 5.383 -3.368 -5.301 1.00 92.69 91 VAL A O 1
ATOM 710 N N . VAL A 1 92 ? 3.723 -4.287 -4.096 1.00 94.69 92 VAL A N 1
ATOM 711 C CA . VAL A 1 92 ? 2.877 -4.604 -5.257 1.00 94.69 92 VAL A CA 1
ATOM 712 C C . VAL A 1 92 ? 2.510 -3.324 -6.007 1.00 94.69 92 VAL A C 1
ATOM 714 O O . VAL A 1 92 ? 2.695 -3.262 -7.221 1.00 94.69 92 VAL A O 1
ATOM 717 N N . ILE A 1 93 ? 2.082 -2.278 -5.294 1.00 94.31 93 ILE A N 1
ATOM 718 C CA . ILE A 1 93 ? 1.777 -0.967 -5.879 1.00 94.31 93 ILE A CA 1
ATOM 719 C C . ILE A 1 93 ? 3.007 -0.397 -6.591 1.00 94.31 93 ILE A C 1
ATOM 721 O O . ILE A 1 93 ? 2.892 0.044 -7.733 1.00 94.31 93 ILE A O 1
ATOM 725 N N . ALA A 1 94 ? 4.189 -0.445 -5.971 1.00 92.25 94 ALA A N 1
ATOM 726 C CA . ALA A 1 94 ? 5.423 0.047 -6.580 1.00 92.25 94 ALA A CA 1
ATOM 727 C C . ALA A 1 94 ? 5.763 -0.690 -7.890 1.00 92.25 94 ALA A C 1
ATOM 729 O O . ALA A 1 94 ? 6.133 -0.051 -8.876 1.00 92.25 94 ALA A O 1
ATOM 730 N N . VAL A 1 95 ? 5.597 -2.016 -7.930 1.00 92.06 95 VAL A N 1
ATOM 731 C CA . VAL A 1 95 ? 5.817 -2.827 -9.140 1.00 92.06 95 VAL A CA 1
ATOM 732 C C . VAL A 1 95 ? 4.787 -2.496 -10.220 1.00 92.06 95 VAL A C 1
ATOM 734 O O . VAL A 1 95 ? 5.159 -2.307 -11.379 1.00 92.06 95 VAL A O 1
ATOM 737 N N . CYS A 1 96 ? 3.509 -2.379 -9.855 1.00 94.69 96 CYS A N 1
ATOM 738 C CA . CYS A 1 96 ? 2.450 -1.995 -10.784 1.00 94.69 96 CYS A CA 1
ATOM 739 C C . CYS A 1 96 ? 2.707 -0.608 -11.384 1.00 94.69 96 CYS A C 1
ATOM 741 O O . CYS A 1 96 ? 2.639 -0.450 -12.601 1.00 94.69 96 CYS A O 1
ATOM 743 N N . LEU A 1 97 ? 3.057 0.379 -10.557 1.00 93.69 97 LEU A N 1
ATOM 744 C CA . LEU A 1 97 ? 3.369 1.734 -11.010 1.00 93.69 97 LEU A CA 1
ATOM 745 C C . LEU A 1 97 ? 4.601 1.770 -11.916 1.00 93.69 97 LEU A C 1
ATOM 747 O O . LEU A 1 97 ? 4.570 2.453 -12.937 1.00 93.69 97 LEU A O 1
ATOM 751 N N . ALA A 1 98 ? 5.651 1.009 -11.598 1.00 93.00 98 ALA A N 1
ATOM 752 C CA . ALA A 1 98 ? 6.818 0.889 -12.468 1.00 93.00 98 ALA A CA 1
ATOM 753 C C . ALA A 1 98 ? 6.441 0.300 -13.839 1.00 93.00 98 ALA A C 1
ATOM 755 O O . ALA A 1 98 ? 6.840 0.835 -14.871 1.00 93.00 98 ALA A O 1
ATOM 756 N N . GLY A 1 99 ? 5.610 -0.747 -13.859 1.00 93.81 99 GLY A N 1
ATOM 757 C CA . GLY A 1 99 ? 5.110 -1.334 -15.103 1.00 93.81 99 GLY A CA 1
ATOM 758 C C . GLY A 1 99 ? 4.270 -0.354 -15.926 1.00 93.81 99 GLY A C 1
ATOM 759 O O . GLY A 1 99 ? 4.459 -0.246 -17.137 1.00 93.81 99 GLY A O 1
ATOM 760 N N . ILE A 1 100 ? 3.381 0.401 -15.276 1.00 95.38 100 ILE A N 1
ATOM 761 C CA . ILE A 1 100 ? 2.560 1.428 -15.933 1.00 95.38 100 ILE A CA 1
ATOM 762 C C . ILE A 1 100 ? 3.444 2.537 -16.516 1.00 95.38 100 ILE A C 1
ATOM 764 O O . ILE A 1 100 ? 3.229 2.947 -17.655 1.00 95.38 100 ILE A O 1
ATOM 768 N N . ALA A 1 101 ? 4.455 2.997 -15.776 1.00 93.88 101 ALA A N 1
ATOM 769 C CA . ALA A 1 101 ? 5.382 4.024 -16.242 1.00 93.88 101 ALA A CA 1
ATOM 770 C C . ALA A 1 101 ? 6.179 3.566 -17.476 1.00 93.88 101 ALA A C 1
ATOM 772 O O . ALA A 1 101 ? 6.294 4.317 -18.446 1.00 93.88 101 ALA A O 1
ATOM 773 N N . ASP A 1 102 ? 6.662 2.322 -17.483 1.00 93.12 102 ASP A N 1
ATOM 774 C CA . ASP A 1 102 ? 7.392 1.752 -18.620 1.00 93.12 102 ASP A CA 1
ATOM 775 C C . ASP A 1 102 ? 6.510 1.617 -19.869 1.00 93.12 102 ASP A C 1
ATOM 777 O O . ASP A 1 102 ? 6.962 1.887 -20.986 1.00 93.12 102 ASP A O 1
ATOM 781 N N . LEU A 1 103 ? 5.252 1.200 -19.696 1.00 93.69 103 LEU A N 1
ATOM 782 C CA . LEU A 1 103 ? 4.281 1.132 -20.790 1.00 93.69 103 LEU A CA 1
ATOM 783 C C . LEU A 1 103 ? 3.984 2.527 -21.339 1.00 93.69 103 LEU A C 1
ATOM 785 O O . LEU A 1 103 ? 4.070 2.742 -22.548 1.00 93.69 103 LEU A O 1
ATOM 789 N N . HIS A 1 104 ? 3.730 3.489 -20.453 1.00 94.50 104 HIS A N 1
ATOM 790 C CA . HIS A 1 104 ? 3.451 4.864 -20.839 1.00 94.50 104 HIS A CA 1
ATOM 791 C C . HIS A 1 104 ? 4.624 5.495 -21.600 1.00 94.50 104 HIS A C 1
ATOM 793 O O . HIS A 1 104 ? 4.414 6.118 -22.637 1.00 94.50 104 HIS A O 1
ATOM 799 N N . MET A 1 105 ? 5.866 5.291 -21.150 1.00 93.25 105 MET A N 1
ATOM 800 C CA . MET A 1 105 ? 7.047 5.828 -21.830 1.00 93.25 105 MET A CA 1
ATOM 801 C C . MET A 1 105 ? 7.208 5.250 -23.243 1.00 93.25 105 MET A C 1
ATOM 803 O O . MET A 1 105 ? 7.522 5.988 -24.176 1.00 93.25 105 MET A O 1
ATOM 807 N N . LYS A 1 106 ? 6.949 3.950 -23.434 1.00 92.56 106 LYS A N 1
ATOM 808 C CA . LYS A 1 106 ? 6.987 3.315 -24.764 1.00 92.56 106 LYS A CA 1
ATOM 809 C C . LYS A 1 106 ? 5.911 3.865 -25.693 1.00 92.56 106 LYS A C 1
ATOM 811 O O . LYS A 1 106 ? 6.202 4.113 -26.862 1.00 92.56 106 LYS A O 1
ATOM 816 N N . ASP A 1 107 ? 4.703 4.069 -25.179 1.00 93.50 107 ASP A N 1
ATOM 817 C CA . ASP A 1 107 ? 3.603 4.629 -25.961 1.00 93.50 107 ASP A CA 1
ATOM 818 C C . ASP A 1 107 ? 3.867 6.092 -26.336 1.00 93.50 107 ASP A C 1
ATOM 820 O O . ASP A 1 107 ? 3.689 6.457 -27.495 1.00 93.50 107 ASP A O 1
ATOM 824 N N . GLN A 1 108 ? 4.381 6.913 -25.414 1.00 91.56 108 GLN A N 1
ATOM 825 C CA . GLN A 1 108 ? 4.770 8.300 -25.701 1.00 91.56 108 GLN A CA 1
ATOM 826 C C . GLN A 1 108 ? 5.858 8.380 -26.781 1.00 91.56 108 GLN A C 1
ATOM 828 O O . GLN A 1 108 ? 5.732 9.148 -27.733 1.00 91.56 108 GLN A O 1
ATOM 833 N N . VAL A 1 109 ? 6.899 7.548 -26.682 1.00 91.56 109 VAL A N 1
ATOM 834 C CA . VAL A 1 109 ? 7.970 7.487 -27.689 1.00 91.56 109 VAL A CA 1
ATOM 835 C C . VAL A 1 109 ? 7.427 7.016 -29.042 1.00 91.56 109 VAL A C 1
ATOM 837 O O . VAL A 1 109 ? 7.765 7.594 -30.073 1.00 91.56 109 VAL A O 1
ATOM 840 N N . ARG A 1 110 ? 6.545 6.008 -29.064 1.00 91.31 110 ARG A N 1
ATOM 841 C CA . ARG A 1 110 ? 5.892 5.539 -30.297 1.00 91.31 110 ARG A CA 1
ATOM 842 C C . ARG A 1 110 ? 5.066 6.646 -30.954 1.00 91.31 110 ARG A C 1
ATOM 844 O O . ARG A 1 110 ? 5.156 6.808 -32.167 1.00 91.31 110 ARG A O 1
ATOM 851 N N . LEU A 1 111 ? 4.283 7.391 -30.175 1.00 91.88 111 LEU A N 1
ATOM 852 C CA . LEU A 1 111 ? 3.479 8.509 -30.675 1.00 91.88 111 LEU A CA 1
ATOM 853 C C . LEU A 1 111 ? 4.357 9.632 -31.235 1.00 91.88 111 LEU A C 1
ATOM 855 O O . LEU A 1 111 ? 4.056 10.148 -32.308 1.00 91.88 111 LEU A O 1
ATOM 859 N N . TYR A 1 112 ? 5.465 9.954 -30.563 1.00 87.75 112 TYR A N 1
ATOM 860 C CA . TYR A 1 112 ? 6.444 10.921 -31.060 1.00 87.75 112 TYR A CA 1
ATOM 861 C C . TYR A 1 112 ? 6.994 10.519 -32.437 1.00 87.75 112 TYR A C 1
ATOM 863 O O . TYR A 1 112 ? 6.953 11.324 -33.364 1.00 87.75 112 TYR A O 1
ATOM 871 N N . TYR A 1 113 ? 7.420 9.263 -32.611 1.00 87.44 113 TYR A N 1
ATOM 872 C CA . TYR A 1 113 ? 7.900 8.778 -33.911 1.00 87.44 113 TYR A CA 1
ATOM 873 C C . TYR A 1 113 ? 6.811 8.737 -34.987 1.00 87.44 113 TYR A C 1
ATOM 875 O O . TYR A 1 113 ? 7.098 9.003 -36.153 1.00 87.44 113 TYR A O 1
ATOM 883 N N . HIS A 1 114 ? 5.570 8.399 -34.624 1.00 86.38 114 HIS A N 1
ATOM 884 C CA . HIS A 1 114 ? 4.465 8.372 -35.582 1.00 86.38 114 HIS A CA 1
ATOM 885 C C . HIS A 1 114 ? 4.155 9.777 -36.108 1.00 86.38 114 HIS A C 1
ATOM 887 O O . HIS A 1 114 ? 3.992 9.963 -37.310 1.00 86.38 114 HIS A O 1
ATOM 893 N N . MET A 1 115 ? 4.146 10.767 -35.213 1.00 85.81 115 MET A N 1
ATOM 894 C CA . MET A 1 115 ? 3.946 12.170 -35.566 1.00 85.81 115 MET A CA 1
ATOM 895 C C . MET A 1 115 ? 5.109 12.722 -36.408 1.00 85.81 115 MET A C 1
ATOM 897 O O . MET A 1 115 ? 4.872 13.448 -37.368 1.00 85.81 115 MET A O 1
ATOM 901 N N . ASP A 1 116 ? 6.355 12.348 -36.101 1.00 83.19 116 ASP A N 1
ATOM 902 C CA . ASP A 1 116 ? 7.529 12.756 -36.885 1.00 83.19 116 ASP A CA 1
ATOM 903 C C . ASP A 1 116 ? 7.504 12.171 -38.308 1.00 83.19 116 ASP A C 1
ATOM 905 O O . ASP A 1 116 ? 7.774 12.878 -39.270 1.00 83.19 116 ASP A O 1
ATOM 909 N N . CYS A 1 117 ? 7.070 10.916 -38.479 1.0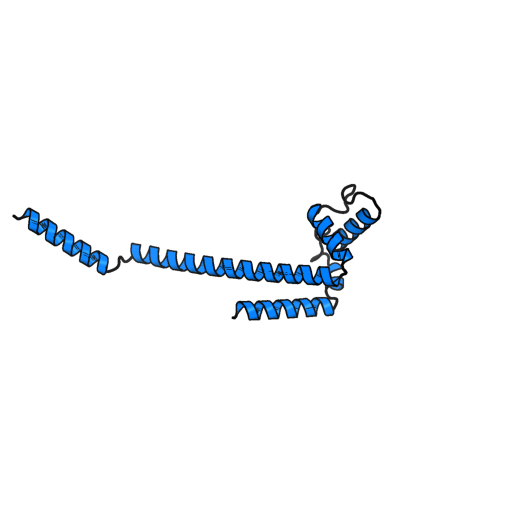0 78.06 117 CYS A N 1
ATOM 910 C CA . CYS A 1 117 ? 6.902 10.310 -39.806 1.00 78.06 117 CYS A CA 1
ATOM 911 C C . CYS A 1 117 ? 5.791 10.965 -40.643 1.00 78.06 117 CYS A C 1
ATOM 913 O O . CYS A 1 117 ? 5.852 10.912 -41.872 1.00 78.06 117 CYS A O 1
ATOM 915 N N . GLU A 1 118 ? 4.764 11.528 -40.001 1.00 79.25 118 GLU A N 1
ATOM 916 C CA . GLU A 1 118 ? 3.709 12.287 -40.683 1.00 79.25 118 GLU A CA 1
ATOM 917 C C . GLU A 1 118 ? 4.186 13.690 -41.081 1.00 79.25 118 GLU A C 1
ATOM 919 O O . GLU A 1 118 ? 3.846 14.163 -42.165 1.00 79.25 118 GLU A O 1
ATOM 924 N N . LEU A 1 119 ? 4.990 14.349 -40.238 1.00 79.75 119 LEU A N 1
ATOM 925 C CA . LEU A 1 119 ? 5.487 15.706 -40.489 1.00 79.75 119 LEU A CA 1
ATOM 926 C C . LEU A 1 119 ? 6.691 15.729 -41.450 1.00 79.75 119 LEU A C 1
ATOM 928 O O 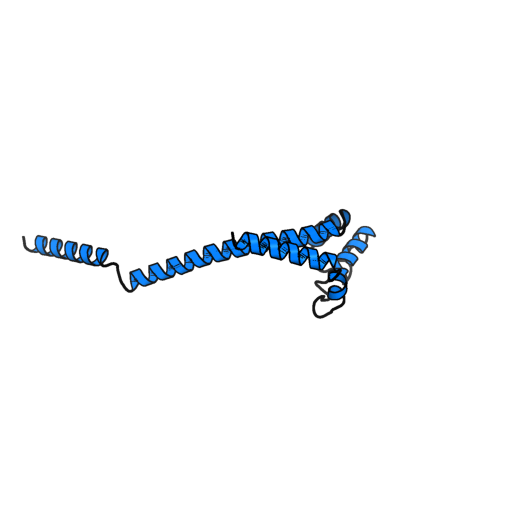. LEU A 1 119 ? 6.805 16.613 -42.300 1.00 79.75 119 LEU A O 1
ATOM 932 N N . HIS A 1 120 ? 7.579 14.746 -41.321 1.00 73.12 120 HIS A N 1
ATOM 933 C CA . HIS A 1 120 ? 8.779 14.547 -42.122 1.00 73.12 120 HIS A CA 1
ATOM 934 C C . HIS A 1 120 ? 8.838 13.084 -42.583 1.00 73.12 120 HIS A C 1
ATOM 936 O O . HIS A 1 120 ? 9.485 12.248 -41.943 1.00 73.12 120 HIS A O 1
ATOM 942 N N . PRO A 1 121 ? 8.170 12.736 -43.700 1.00 72.25 121 PRO A N 1
ATOM 943 C CA . PRO A 1 121 ? 8.209 11.376 -44.210 1.00 72.25 121 PRO A CA 1
ATOM 944 C C . PRO A 1 121 ? 9.661 10.972 -44.503 1.00 72.25 121 PRO A C 1
ATOM 946 O O . PRO A 1 121 ? 10.424 11.766 -45.064 1.00 72.25 121 PRO A O 1
ATOM 949 N N . PRO A 1 122 ? 10.077 9.748 -44.125 1.00 73.50 122 PRO A N 1
ATOM 950 C CA . PRO A 1 122 ? 11.449 9.309 -44.328 1.00 73.50 122 PRO A CA 1
ATOM 951 C C . PRO A 1 122 ? 11.822 9.417 -45.809 1.00 73.50 122 PRO A C 1
ATOM 953 O O . PRO A 1 122 ? 11.053 8.991 -46.670 1.00 73.50 122 PRO A O 1
ATOM 956 N N . LEU A 1 123 ? 13.017 9.946 -46.104 1.00 68.62 123 LEU A N 1
ATOM 957 C CA . LEU A 1 123 ? 13.511 10.158 -47.476 1.00 68.62 123 LEU A CA 1
ATOM 958 C C . LEU A 1 123 ? 13.444 8.886 -48.334 1.00 68.62 123 LEU A C 1
ATOM 960 O O . LEU A 1 123 ? 13.269 8.968 -49.541 1.00 68.62 123 LEU A O 1
ATOM 964 N N . THR A 1 124 ? 13.514 7.709 -47.707 1.00 72.62 124 THR A N 1
ATOM 965 C CA . THR A 1 124 ? 13.314 6.407 -48.354 1.00 72.62 124 THR A CA 1
ATOM 966 C C . THR A 1 124 ? 11.916 6.243 -48.961 1.00 72.62 124 THR A C 1
ATOM 968 O O . THR A 1 124 ? 11.789 5.633 -50.014 1.00 72.62 124 THR A O 1
ATOM 971 N N . LYS A 1 125 ? 10.858 6.771 -48.329 1.00 67.75 125 LYS A N 1
ATOM 972 C CA . LYS A 1 125 ? 9.502 6.753 -48.903 1.00 67.75 125 LYS A CA 1
ATOM 973 C C . LYS A 1 125 ? 9.375 7.746 -50.053 1.00 67.75 125 LYS A C 1
ATOM 975 O O . LYS A 1 125 ? 8.812 7.392 -51.078 1.00 67.75 125 LYS A O 1
ATOM 980 N N . LEU A 1 126 ? 9.966 8.933 -49.910 1.00 66.69 126 LEU A N 1
ATOM 981 C CA . LEU A 1 126 ? 9.961 9.951 -50.964 1.00 66.69 126 LEU A CA 1
ATOM 982 C C . LEU A 1 126 ? 10.736 9.493 -52.205 1.00 66.69 126 LEU A C 1
ATOM 984 O O . LEU A 1 126 ? 10.246 9.663 -53.313 1.00 66.69 126 LEU A O 1
ATOM 988 N N . SER A 1 127 ? 11.890 8.839 -52.034 1.00 68.44 127 SER A N 1
ATOM 989 C CA . SER A 1 127 ? 12.658 8.323 -53.170 1.00 68.44 127 SER A CA 1
ATOM 990 C C . SER A 1 127 ? 11.914 7.209 -53.901 1.00 68.44 127 SER A C 1
ATOM 992 O O . SER A 1 127 ? 11.947 7.160 -55.123 1.00 68.44 127 SER A O 1
ATOM 994 N N . VAL A 1 128 ? 11.248 6.302 -53.176 1.00 75.44 128 VAL A N 1
ATOM 995 C CA . VAL A 1 128 ? 10.460 5.219 -53.791 1.00 75.44 128 VAL A CA 1
ATOM 996 C C . VAL A 1 128 ? 9.270 5.793 -54.561 1.00 75.44 128 VAL A C 1
ATOM 998 O O . VAL A 1 128 ? 9.045 5.393 -55.696 1.00 75.44 128 VAL A O 1
ATOM 1001 N N . GLU A 1 129 ? 8.574 6.781 -54.000 1.00 76.44 129 GLU A N 1
ATOM 1002 C CA . GLU A 1 129 ? 7.417 7.409 -54.645 1.00 76.44 129 GLU A CA 1
ATOM 1003 C C . GLU A 1 129 ? 7.805 8.266 -55.867 1.00 76.44 129 GLU A C 1
ATOM 1005 O O . GLU A 1 129 ? 7.119 8.223 -56.887 1.00 76.44 129 GLU A O 1
ATOM 1010 N N . GLU A 1 130 ? 8.951 8.959 -55.832 1.00 75.06 130 GLU A N 1
ATOM 1011 C CA . GLU A 1 130 ? 9.520 9.626 -57.016 1.00 75.06 130 GLU A CA 1
ATOM 1012 C C . GLU A 1 130 ? 9.932 8.626 -58.111 1.00 75.06 130 GLU A C 1
ATOM 1014 O O . GLU A 1 130 ? 9.774 8.910 -59.301 1.00 75.06 130 GLU A O 1
ATOM 1019 N N . THR A 1 131 ? 10.447 7.450 -57.731 1.00 75.31 131 THR A N 1
ATOM 1020 C CA . THR A 1 131 ? 10.858 6.416 -58.697 1.00 75.31 131 THR A CA 1
ATOM 1021 C C . THR A 1 131 ? 9.639 5.786 -59.376 1.00 75.31 131 THR A C 1
ATOM 1023 O O . THR A 1 131 ? 9.625 5.669 -60.601 1.00 75.31 131 THR A O 1
ATOM 1026 N N . ASP A 1 132 ? 8.590 5.470 -58.608 1.00 76.38 132 ASP A N 1
ATOM 1027 C CA . ASP A 1 132 ? 7.326 4.935 -59.134 1.00 76.38 132 ASP A CA 1
ATOM 1028 C C . ASP A 1 132 ? 6.623 5.943 -60.060 1.00 76.38 132 ASP A C 1
ATOM 1030 O O . ASP A 1 132 ? 6.189 5.578 -61.154 1.00 76.38 132 ASP A O 1
ATOM 1034 N N . GLN A 1 133 ? 6.566 7.230 -59.691 1.00 78.12 133 GLN A N 1
ATOM 1035 C CA . GLN A 1 133 ? 6.010 8.271 -60.569 1.00 78.12 133 GLN A CA 1
ATOM 1036 C C . GLN A 1 133 ? 6.808 8.422 -61.872 1.00 78.12 133 GLN A C 1
ATOM 1038 O O . GLN A 1 133 ? 6.224 8.610 -62.944 1.00 78.12 133 GLN A O 1
ATOM 1043 N N . GLY A 1 134 ? 8.137 8.316 -61.797 1.00 74.31 134 GLY A N 1
ATOM 1044 C CA . GLY A 1 134 ? 9.013 8.352 -62.966 1.00 74.31 134 GLY A CA 1
ATOM 1045 C C . GLY A 1 134 ? 8.784 7.181 -63.925 1.00 74.31 134 GLY A C 1
ATOM 1046 O O . GLY A 1 134 ? 8.751 7.382 -65.143 1.00 74.31 134 GLY A O 1
ATOM 1047 N N . GLU A 1 135 ? 8.586 5.969 -63.404 1.00 78.94 135 GLU A N 1
ATOM 1048 C CA . GLU A 1 135 ? 8.270 4.791 -64.218 1.00 78.94 135 GLU A CA 1
ATOM 1049 C C . GLU A 1 135 ? 6.868 4.872 -64.843 1.00 78.94 135 GLU A C 1
ATOM 1051 O O . GLU A 1 135 ? 6.696 4.535 -66.018 1.00 78.94 135 GLU A O 1
ATOM 1056 N N . GLU A 1 136 ? 5.869 5.374 -64.117 1.00 77.75 136 GLU A N 1
ATOM 1057 C CA . GLU A 1 136 ? 4.496 5.497 -64.621 1.00 77.75 136 GLU A CA 1
ATOM 1058 C C . GLU A 1 136 ? 4.380 6.514 -65.777 1.00 77.75 136 GLU A C 1
ATOM 1060 O O . GLU A 1 136 ? 3.706 6.263 -66.783 1.00 77.75 136 GLU A O 1
ATOM 1065 N N . GLU A 1 137 ? 5.090 7.642 -65.684 1.00 76.38 137 GLU A N 1
ATOM 1066 C CA . GLU A 1 137 ? 5.222 8.629 -66.767 1.00 76.38 137 GLU A CA 1
ATOM 1067 C C . GLU A 1 137 ? 5.955 8.055 -67.993 1.00 76.38 137 GLU A C 1
ATOM 1069 O O . GLU A 1 137 ? 5.608 8.364 -69.138 1.00 76.38 137 GLU A O 1
ATOM 1074 N N . LEU A 1 138 ? 6.943 7.181 -67.780 1.00 76.31 138 LEU A N 1
ATOM 1075 C CA . LEU A 1 138 ? 7.659 6.473 -68.846 1.00 76.31 138 LEU A CA 1
ATOM 1076 C C . LEU A 1 138 ? 6.748 5.508 -69.619 1.00 76.31 138 LEU A C 1
ATOM 1078 O O . LEU A 1 138 ? 6.838 5.447 -70.848 1.00 76.31 138 LEU A O 1
ATOM 1082 N N . TRP A 1 139 ? 5.855 4.787 -68.936 1.00 72.12 139 TRP A N 1
ATOM 1083 C CA . TRP A 1 139 ? 4.886 3.895 -69.583 1.00 72.12 139 TRP A CA 1
ATOM 1084 C C . TRP A 1 139 ? 3.807 4.646 -70.368 1.00 72.12 139 TRP A C 1
ATOM 1086 O O . TRP A 1 139 ? 3.400 4.168 -71.421 1.00 72.12 139 TRP A O 1
ATOM 1096 N N . LYS A 1 140 ? 3.391 5.840 -69.926 1.00 73.69 140 LYS A N 1
ATOM 1097 C CA . LYS A 1 140 ? 2.417 6.684 -70.652 1.00 73.69 140 LYS A CA 1
ATOM 1098 C C . LYS A 1 140 ? 2.967 7.294 -71.949 1.00 73.69 140 LYS A C 1
ATOM 1100 O O . LYS A 1 140 ? 2.188 7.779 -72.767 1.00 73.69 140 LYS A O 1
ATOM 1105 N N . ARG A 1 141 ? 4.292 7.311 -72.134 1.00 73.81 141 ARG A N 1
ATOM 1106 C CA . ARG A 1 141 ? 4.967 7.864 -73.326 1.00 73.81 141 ARG A CA 1
ATOM 1107 C C . ARG A 1 141 ? 5.298 6.829 -74.409 1.00 73.81 141 ARG A C 1
ATOM 1109 O O . ARG A 1 141 ? 5.791 7.232 -75.464 1.00 73.81 141 ARG A O 1
ATOM 1116 N N . LYS A 1 142 ? 5.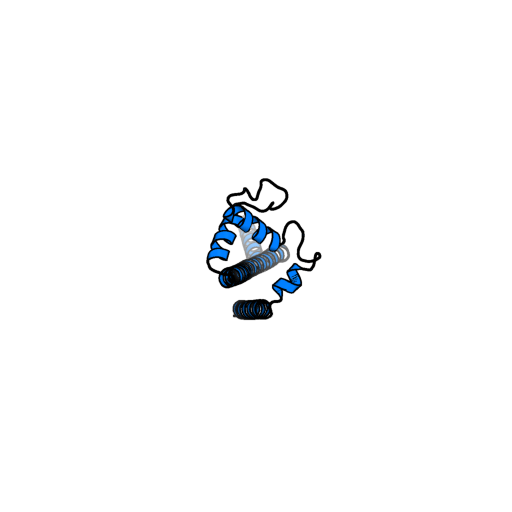074 5.537 -74.159 1.00 63.19 142 LYS A N 1
ATOM 1117 C CA . LYS A 1 142 ? 5.183 4.459 -75.157 1.00 63.19 142 LYS A CA 1
ATOM 1118 C C . LYS A 1 142 ? 3.819 4.128 -75.744 1.00 63.19 142 LYS A C 1
ATOM 1120 O O . LYS A 1 142 ? 3.802 3.796 -76.948 1.00 63.19 142 LYS A O 1
#

Radius of gyration: 29.67 Å; chains: 1; bounding box: 44×30×96 Å

Organism: Geodia barretti (NCBI:txid519541)

Foldseek 3Di:
DVLVVVLVVVLVVLVVCVVVVVLVVQLPDCVRAPQARGPVLLVVLLVCVVVVHHSPPDPRYDDDPVVSVVVNVQCVVPPVSVSVVVSVVVSVVSVVVVVVVVVVVVVVVVVVVVVCCVVPPPVVVVVVVVVVVVVVVVVVVD

InterPro domains:
  IPR009600 GPI transamidase subunit PIG-U [PF06728] (9-108)
  IPR009600 GPI transamidase subunit PIG-U [PTHR13121] (3-106)

pLDDT: mean 86.31, std 7.53, range [63.19, 95.38]